Protein AF-A0A066UMY6-F1 (afdb_monomer_lite)

Sequence (165 aa):
MSSQLLFKVIEFELLCSMTDAQQIVNWADAQIISSEEPEEILFDLCLTTSKEKQLKVLGSLHANLENEAFELVAIKLLKRYELGLLDFFEVTNKLVAIHYHSSNLSVDFTNFIIWLDDEACLITEGIKELETAEDDLIRFLLGIKENHNKRLEFQDAFSNPNLAR

Radius of gyration: 17.96 Å; chains: 1; bounding box: 39×47×48 Å

Secondary structure (DSSP, 8-state):
--HHHHHHHHHHHHHTTSS-HHHHHHHHHHHHHH-SS--HHHHHHHH---HHHHHHHHHTS-GGGHHHHHHHHHHHHHHHHHTTSS-HHHHHHHHHHHHHH-SS--HHHHHHHHHHHHHHHHHHTTSS-HHHHHHHHHHHHHHHHHHHHHHHHHHHHHH-TTS--

pLDDT: mean 92.25, std 10.65, range [45.06, 98.56]

Organism: NCBI:txid212667

Structure (mmCIF, N/CA/C/O backbone):
data_AF-A0A066UMY6-F1
#
_entry.id   AF-A0A066UMY6-F1
#
loop_
_atom_site.group_PDB
_atom_site.id
_atom_site.type_symbol
_atom_site.label_atom_id
_atom_site.label_alt_id
_atom_site.label_comp_id
_atom_site.label_asym_id
_atom_site.label_entity_id
_atom_site.label_seq_id
_atom_site.pdbx_PDB_ins_code
_atom_site.Cartn_x
_atom_site.Cartn_y
_atom_site.Cartn_z
_atom_site.occupancy
_atom_site.B_iso_or_equiv
_atom_site.auth_seq_id
_atom_site.auth_comp_id
_atom_site.auth_asym_id
_atom_site.auth_atom_id
_atom_site.pdbx_PDB_model_num
ATOM 1 N N . MET A 1 1 ? -4.108 -8.282 16.542 1.00 70.06 1 MET A N 1
ATOM 2 C CA . MET A 1 1 ? -3.695 -6.993 15.947 1.00 70.06 1 MET A CA 1
ATOM 3 C C . MET A 1 1 ? -4.187 -5.880 16.859 1.00 70.06 1 MET A C 1
ATOM 5 O O . MET A 1 1 ? -5.356 -5.921 17.220 1.00 70.06 1 MET A O 1
ATOM 9 N N . SER A 1 2 ? -3.318 -4.965 17.297 1.00 82.88 2 SER A N 1
ATOM 10 C CA . SER A 1 2 ? -3.732 -3.813 18.115 1.00 82.88 2 SER A CA 1
ATOM 11 C C . SER A 1 2 ? -4.512 -2.796 17.270 1.00 82.88 2 SER A C 1
ATOM 13 O O . SER A 1 2 ? -4.319 -2.736 16.054 1.00 82.88 2 SER A O 1
ATOM 15 N N . SER A 1 3 ? -5.371 -1.984 17.897 1.00 86.12 3 SER A N 1
ATOM 16 C CA . SER A 1 3 ? -6.109 -0.919 17.197 1.00 86.12 3 SER A CA 1
ATOM 17 C C . SER A 1 3 ? -5.169 0.084 16.526 1.00 86.12 3 SER A C 1
ATOM 19 O O . SER A 1 3 ? -5.339 0.433 15.363 1.00 86.12 3 SER A O 1
ATOM 21 N N . GLN A 1 4 ? -4.091 0.444 17.221 1.00 90.56 4 GLN A N 1
ATOM 22 C CA . GLN A 1 4 ? -3.040 1.335 16.730 1.00 90.56 4 GLN A CA 1
ATOM 23 C C . GLN A 1 4 ? -2.392 0.834 15.429 1.00 90.56 4 GLN A C 1
ATOM 25 O O . GLN A 1 4 ? -2.188 1.612 14.496 1.00 90.56 4 GLN A O 1
ATOM 30 N N . LEU A 1 5 ? -2.117 -0.472 15.332 1.00 93.25 5 LEU A N 1
ATOM 31 C CA . LEU A 1 5 ? -1.574 -1.067 14.110 1.00 93.25 5 LEU A CA 1
ATOM 32 C C . LEU A 1 5 ? -2.607 -1.056 12.980 1.00 93.25 5 LEU A C 1
ATOM 34 O O . LEU A 1 5 ? -2.260 -0.746 11.844 1.00 93.25 5 LEU A O 1
ATOM 38 N N . LEU A 1 6 ? -3.877 -1.337 13.286 1.00 94.38 6 LEU A N 1
ATOM 39 C CA . LEU A 1 6 ? -4.953 -1.279 12.297 1.00 94.38 6 LEU A CA 1
ATOM 40 C C . LEU A 1 6 ? -5.084 0.119 11.683 1.00 94.38 6 LEU A C 1
ATOM 42 O O . LEU A 1 6 ? -5.143 0.242 10.462 1.00 94.38 6 LEU A O 1
ATOM 46 N N . PHE A 1 7 ? -5.071 1.173 12.498 1.00 94.75 7 PHE A N 1
ATOM 47 C CA . PHE A 1 7 ? -5.125 2.540 11.984 1.00 94.75 7 PHE A CA 1
ATOM 48 C C . PHE A 1 7 ? -3.916 2.880 11.104 1.00 94.75 7 PHE A C 1
ATOM 50 O O . PHE A 1 7 ? -4.085 3.481 10.045 1.00 94.75 7 PHE A O 1
ATOM 57 N N . LYS A 1 8 ? -2.708 2.449 11.490 1.00 95.75 8 LYS A N 1
ATOM 58 C CA . LYS A 1 8 ? -1.497 2.658 10.680 1.00 95.75 8 LYS A CA 1
ATOM 59 C C . LYS A 1 8 ? -1.557 1.894 9.348 1.00 95.75 8 LYS A C 1
ATOM 61 O O . LYS A 1 8 ? -1.133 2.413 8.320 1.00 95.75 8 LYS A O 1
ATOM 66 N N . VAL A 1 9 ? -2.152 0.698 9.327 1.00 96.50 9 VAL A N 1
ATOM 67 C CA . VAL A 1 9 ? -2.438 -0.034 8.078 1.00 96.50 9 VAL A CA 1
ATOM 68 C C . VAL A 1 9 ? -3.423 0.742 7.204 1.00 96.50 9 VAL A C 1
ATOM 70 O O . VAL A 1 9 ? -3.169 0.891 6.012 1.00 96.50 9 VAL A O 1
ATOM 73 N N . ILE A 1 10 ? -4.511 1.271 7.773 1.00 96.25 10 ILE A N 1
ATOM 74 C CA . ILE A 1 10 ? -5.505 2.068 7.031 1.00 96.25 10 ILE A CA 1
ATOM 75 C C . ILE A 1 10 ? -4.871 3.332 6.440 1.00 96.25 10 ILE A C 1
ATOM 77 O O . ILE A 1 10 ? -5.177 3.693 5.306 1.00 96.25 10 ILE A O 1
ATOM 81 N N . GLU A 1 11 ? -3.959 3.981 7.166 1.00 96.44 11 GLU A N 1
ATOM 82 C CA . GLU A 1 11 ? -3.189 5.122 6.662 1.00 96.44 11 GLU A CA 1
ATOM 83 C C . GLU A 1 11 ? -2.432 4.768 5.383 1.00 96.44 11 GLU A C 1
ATOM 85 O O . GLU A 1 11 ? -2.573 5.440 4.360 1.00 96.44 11 GLU A O 1
ATOM 90 N N . PHE A 1 12 ? -1.668 3.678 5.417 1.00 97.31 12 PHE A N 1
ATOM 91 C CA . PHE A 1 12 ? -0.889 3.224 4.270 1.00 97.31 12 PHE A CA 1
ATOM 92 C C . PHE A 1 12 ? -1.784 2.750 3.124 1.00 97.31 12 PHE A C 1
ATOM 94 O O . PHE A 1 12 ? -1.521 3.074 1.967 1.00 97.31 12 PHE A O 1
ATOM 101 N N . GLU A 1 13 ? -2.897 2.076 3.412 1.00 97.50 13 GLU A N 1
ATOM 102 C CA . GLU A 1 13 ? -3.887 1.735 2.388 1.00 97.50 13 GLU A CA 1
ATOM 103 C C . GLU A 1 13 ? -4.498 2.978 1.733 1.00 97.50 13 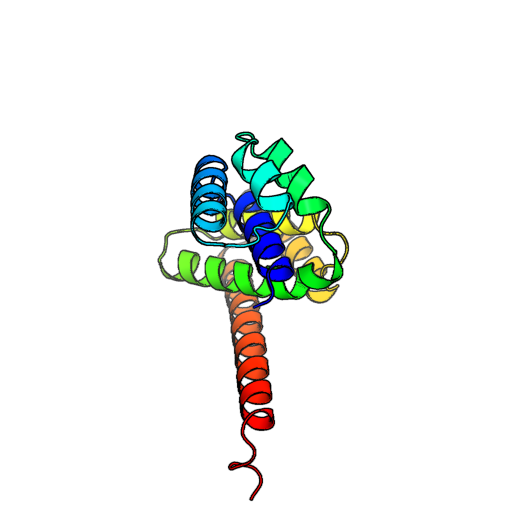GLU A C 1
ATOM 105 O O . GLU A 1 13 ? -4.723 2.977 0.518 1.00 97.50 13 GLU A O 1
ATOM 110 N N . LEU A 1 14 ? -4.740 4.045 2.499 1.00 97.00 14 LEU A N 1
ATOM 111 C CA . LEU A 1 14 ? -5.259 5.312 1.988 1.00 97.00 14 LEU A CA 1
ATOM 112 C C . LEU A 1 14 ? -4.220 6.029 1.116 1.00 97.00 14 LEU A C 1
ATOM 114 O O . LEU A 1 14 ? -4.563 6.554 0.050 1.00 97.00 14 LEU A O 1
ATOM 118 N N . LEU A 1 15 ? -2.944 6.024 1.518 1.00 96.75 15 LEU A N 1
ATOM 119 C CA . LEU A 1 15 ? -1.835 6.526 0.697 1.00 96.75 15 LEU A CA 1
ATOM 120 C C . LEU A 1 15 ? -1.773 5.778 -0.637 1.00 96.75 15 LEU A C 1
ATOM 122 O O . LEU A 1 15 ? -1.827 6.406 -1.698 1.00 96.75 15 LEU A O 1
ATOM 126 N N . CYS A 1 16 ? -1.806 4.445 -0.589 1.00 97.06 16 CYS A N 1
ATOM 127 C CA . CYS A 1 16 ? -1.798 3.574 -1.762 1.00 97.06 16 CYS A CA 1
ATOM 128 C C . CYS A 1 16 ? -3.101 3.598 -2.577 1.00 97.06 16 CYS A C 1
ATOM 130 O O . CYS A 1 16 ? -3.179 2.942 -3.621 1.00 97.06 16 CYS A O 1
ATOM 132 N N . SER A 1 17 ? -4.127 4.334 -2.135 1.00 95.19 17 SER A N 1
ATOM 133 C CA . SER A 1 17 ? -5.464 4.363 -2.751 1.00 95.19 17 SER A CA 1
ATOM 134 C C . SER A 1 17 ? -6.069 2.959 -2.903 1.00 95.19 17 SER A C 1
ATOM 136 O O . SER A 1 17 ? -6.735 2.640 -3.885 1.00 95.19 17 SER A O 1
ATOM 138 N N . MET A 1 18 ? -5.771 2.083 -1.944 1.00 94.88 18 MET A N 1
ATOM 139 C CA . MET A 1 18 ? -6.358 0.747 -1.817 1.00 94.88 18 MET A CA 1
ATOM 140 C C . MET A 1 18 ? -7.689 0.782 -1.072 1.00 94.88 18 MET A C 1
ATOM 142 O O . MET A 1 18 ? -8.501 -0.127 -1.257 1.00 94.88 18 MET A O 1
ATOM 146 N N . THR A 1 19 ? -7.870 1.830 -0.271 1.00 94.75 19 THR A N 1
ATOM 147 C CA . THR A 1 19 ? -9.122 2.281 0.326 1.00 94.75 19 THR A CA 1
ATOM 148 C C . THR A 1 19 ? -9.314 3.758 -0.020 1.00 94.75 19 THR A C 1
ATOM 150 O O . THR A 1 19 ? -8.334 4.490 -0.211 1.00 94.75 19 THR A O 1
ATOM 153 N N . ASP A 1 20 ? -10.560 4.200 -0.122 1.00 94.88 20 ASP A N 1
ATOM 154 C CA . ASP A 1 20 ? -10.911 5.607 -0.284 1.00 94.88 20 ASP A CA 1
ATOM 155 C C . ASP A 1 20 ? -11.448 6.225 1.017 1.00 94.88 20 ASP A C 1
ATOM 157 O O . ASP A 1 20 ? -11.716 5.551 2.016 1.00 94.88 20 ASP A O 1
ATOM 161 N N . ALA A 1 21 ? -11.595 7.550 1.010 1.00 94.25 21 ALA A N 1
ATOM 162 C CA . ALA A 1 21 ? -12.012 8.277 2.199 1.00 94.25 21 ALA A CA 1
ATOM 163 C C . ALA A 1 21 ? -13.433 7.922 2.663 1.00 94.25 21 ALA A C 1
ATOM 165 O O . ALA A 1 21 ? -13.708 7.917 3.864 1.00 94.25 21 ALA A O 1
ATOM 166 N N . GLN A 1 22 ? -14.332 7.590 1.734 1.00 96.12 22 GLN A N 1
ATOM 167 C CA . GLN A 1 22 ? -15.696 7.195 2.069 1.00 96.12 22 GLN A CA 1
ATOM 168 C C . GLN A 1 22 ? -15.726 5.793 2.683 1.00 96.12 22 GLN A C 1
ATOM 170 O O . GLN A 1 22 ? -16.486 5.547 3.618 1.00 96.12 22 GLN A O 1
ATOM 175 N N . GLN A 1 23 ? -14.882 4.880 2.203 1.00 96.25 23 GLN A N 1
ATOM 176 C CA . GLN A 1 23 ? -14.720 3.556 2.797 1.00 96.25 23 GLN A CA 1
ATOM 177 C C . GLN A 1 23 ? -14.227 3.648 4.244 1.00 96.25 23 GLN A C 1
ATOM 179 O O . GLN A 1 23 ? -14.736 2.920 5.094 1.00 96.25 23 GLN A O 1
ATOM 184 N N . ILE A 1 24 ? -13.310 4.573 4.546 1.00 96.44 24 ILE A N 1
ATOM 185 C CA . ILE A 1 24 ? -12.843 4.821 5.920 1.00 96.44 24 ILE A CA 1
ATOM 186 C C . ILE A 1 24 ? -13.964 5.370 6.806 1.00 96.44 24 ILE A C 1
ATOM 188 O O . ILE A 1 24 ? -14.117 4.900 7.929 1.00 96.44 24 ILE A O 1
ATOM 192 N N . VAL A 1 25 ? -14.777 6.306 6.304 1.00 96.56 25 VAL A N 1
ATOM 193 C CA . VAL A 1 25 ? -15.946 6.832 7.036 1.00 96.56 25 VAL A CA 1
ATOM 194 C C . VAL A 1 25 ? -16.910 5.700 7.383 1.00 96.56 25 VAL A C 1
ATOM 196 O O . VAL A 1 25 ? -17.263 5.524 8.545 1.00 96.56 25 VAL A O 1
ATOM 199 N N . ASN A 1 26 ? -17.284 4.891 6.389 1.00 96.12 26 ASN A N 1
ATOM 200 C CA . ASN A 1 26 ? -18.213 3.776 6.581 1.00 96.12 26 ASN A CA 1
ATOM 201 C C . ASN A 1 26 ? -17.652 2.731 7.557 1.00 96.12 26 ASN A C 1
ATOM 203 O O . ASN A 1 26 ? -18.391 2.160 8.356 1.00 96.12 26 ASN A O 1
ATOM 207 N N . TRP A 1 27 ? -16.345 2.470 7.490 1.00 96.19 27 TRP A N 1
ATOM 208 C CA . TRP A 1 27 ? -15.670 1.573 8.419 1.00 96.19 27 TRP A CA 1
ATOM 209 C C . TRP A 1 27 ? -15.683 2.126 9.849 1.00 96.19 27 TRP A C 1
ATOM 211 O O . TRP A 1 27 ? -16.050 1.394 10.767 1.00 96.19 27 TRP A O 1
ATOM 221 N N . ALA A 1 28 ? -15.336 3.401 10.037 1.00 95.88 28 ALA A N 1
ATOM 222 C CA . ALA A 1 28 ? -15.308 4.042 11.348 1.00 95.88 28 ALA A CA 1
ATOM 223 C C . ALA A 1 28 ? -16.702 4.081 11.993 1.00 95.88 28 ALA A C 1
ATOM 225 O O . ALA A 1 28 ? -16.839 3.725 13.161 1.00 95.88 28 ALA A O 1
ATOM 226 N N . ASP A 1 29 ? -17.739 4.420 11.220 1.00 96.31 29 ASP A N 1
ATOM 227 C CA . ASP A 1 29 ? -19.140 4.390 11.663 1.00 96.31 29 ASP A CA 1
ATOM 228 C C . ASP A 1 29 ? -19.556 2.990 12.141 1.00 96.31 29 ASP A C 1
ATOM 230 O O . ASP A 1 29 ? -20.078 2.823 13.245 1.00 96.31 29 ASP A O 1
ATOM 234 N N . ALA A 1 30 ? -19.218 1.952 11.367 1.00 95.44 30 ALA A N 1
ATOM 235 C CA . ALA A 1 30 ? -19.486 0.572 11.757 1.00 95.44 30 ALA A CA 1
ATOM 236 C C . ALA A 1 30 ? -18.763 0.175 13.058 1.00 95.44 30 ALA A C 1
ATOM 238 O O . ALA A 1 30 ? -19.359 -0.504 13.895 1.00 95.44 30 ALA A O 1
ATOM 239 N N . GLN A 1 31 ? -17.508 0.606 13.255 1.00 95.00 31 GLN A N 1
ATOM 240 C CA . GLN A 1 31 ? -16.773 0.342 14.499 1.00 95.00 31 GLN A CA 1
ATOM 241 C C . GLN A 1 31 ? -17.425 1.034 15.703 1.00 95.00 31 GLN A C 1
ATOM 243 O O . GLN A 1 31 ? -17.607 0.386 16.734 1.00 95.00 31 GLN A O 1
ATOM 248 N N . ILE A 1 32 ? -17.837 2.300 15.559 1.00 95.38 32 ILE A N 1
ATOM 249 C CA . ILE A 1 32 ? -18.515 3.078 16.611 1.00 95.38 32 ILE A CA 1
ATOM 250 C C . ILE A 1 32 ? -19.807 2.391 17.052 1.00 95.38 32 ILE A C 1
ATOM 252 O O . ILE A 1 32 ? -20.024 2.211 18.245 1.00 95.38 32 ILE A O 1
ATOM 256 N N . ILE A 1 33 ? -20.648 1.967 16.105 1.00 95.12 33 ILE A N 1
ATOM 257 C CA . ILE A 1 33 ? -21.924 1.296 16.408 1.00 95.12 33 ILE A CA 1
ATOM 258 C C . ILE A 1 33 ? -21.695 -0.035 17.137 1.00 95.12 33 ILE A C 1
ATOM 260 O O . ILE A 1 33 ? -22.507 -0.440 17.968 1.00 95.12 33 ILE A O 1
ATOM 264 N N . SER A 1 34 ? -20.608 -0.731 16.806 1.00 92.69 34 SER A N 1
ATOM 265 C CA . SER A 1 34 ? -20.316 -2.068 17.327 1.00 92.69 34 SER A CA 1
ATOM 266 C C . SER A 1 34 ? -19.571 -2.095 18.667 1.00 92.69 34 SER A C 1
ATOM 268 O O . SER A 1 34 ? -19.419 -3.178 19.231 1.00 92.69 34 SER A O 1
ATOM 270 N N . SER A 1 35 ? -19.103 -0.947 19.170 1.00 90.88 35 SER A N 1
ATOM 271 C CA . SER A 1 35 ? -18.291 -0.854 20.390 1.00 90.88 35 SER A CA 1
ATOM 272 C C . SER A 1 35 ? -19.029 -0.126 21.514 1.00 90.88 35 SER A C 1
ATOM 274 O O . SER A 1 35 ? -19.612 0.933 21.300 1.00 90.88 35 SER A O 1
ATOM 276 N N . GLU A 1 36 ? -18.967 -0.672 22.732 1.00 88.81 36 GLU A N 1
ATOM 277 C CA . GLU A 1 36 ? -19.500 -0.012 23.935 1.00 88.81 36 GLU A CA 1
ATOM 278 C C . GLU A 1 36 ? -18.657 1.210 24.344 1.00 88.81 36 GLU A C 1
ATOM 280 O O . GLU A 1 36 ? -19.197 2.189 24.855 1.00 88.81 36 GLU A O 1
ATOM 285 N N . GLU A 1 37 ? -17.351 1.182 24.054 1.00 91.81 37 GLU A N 1
ATOM 286 C CA . GLU A 1 37 ? -16.401 2.276 24.296 1.00 91.81 37 GLU A CA 1
ATOM 287 C C . GLU A 1 37 ? -15.533 2.501 23.038 1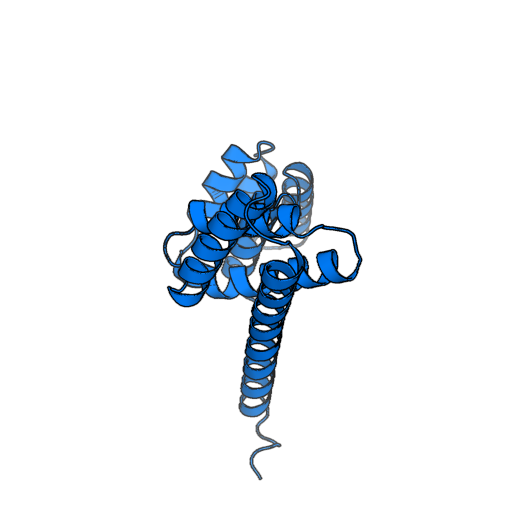.00 91.81 37 GLU A C 1
ATOM 289 O O . GLU A 1 37 ? -14.429 1.960 22.927 1.00 91.81 37 GLU A O 1
ATOM 294 N N . PRO A 1 38 ? -16.028 3.232 22.019 1.00 91.06 38 PRO A N 1
ATOM 295 C CA . PRO A 1 38 ? -15.267 3.503 20.799 1.00 91.06 38 PRO A CA 1
ATOM 296 C C . PRO A 1 38 ? -14.066 4.431 21.046 1.00 91.06 38 PRO A C 1
ATOM 298 O O . PRO A 1 38 ? -14.167 5.404 21.792 1.00 91.06 38 PRO A O 1
ATOM 301 N N . GLU A 1 39 ? -12.943 4.181 20.364 1.00 91.75 39 GLU A N 1
ATOM 302 C CA . GLU A 1 39 ? -11.772 5.069 20.393 1.00 91.75 39 GLU A CA 1
ATOM 303 C C . GLU A 1 39 ? -12.093 6.440 19.770 1.00 91.75 39 GLU A C 1
ATOM 305 O O . GLU A 1 39 ? -12.704 6.512 18.703 1.00 91.75 39 GLU A O 1
ATOM 310 N N . GLU A 1 40 ? -11.631 7.532 20.393 1.00 91.69 40 GLU A N 1
ATOM 311 C CA . GLU A 1 40 ? -11.932 8.913 19.967 1.00 91.69 40 GLU A CA 1
ATOM 312 C C . GLU A 1 40 ? -11.591 9.179 18.491 1.00 91.69 40 GLU A C 1
ATOM 314 O O . GLU A 1 40 ? -12.368 9.805 17.769 1.00 91.69 40 GLU A O 1
ATOM 319 N N . ILE A 1 41 ? -10.482 8.609 18.010 1.00 93.25 41 ILE A N 1
ATOM 320 C CA . ILE A 1 41 ? -10.038 8.728 16.616 1.00 93.25 41 ILE A CA 1
ATOM 321 C C . ILE A 1 41 ? -11.087 8.238 15.604 1.00 93.25 41 ILE A C 1
ATOM 323 O O . ILE A 1 41 ? -11.149 8.748 14.486 1.00 93.25 41 ILE A O 1
ATOM 327 N N . LEU A 1 42 ? -11.944 7.278 15.973 1.00 94.19 42 LEU A N 1
ATOM 328 C CA . LEU A 1 42 ? -13.005 6.787 15.090 1.00 94.19 42 LEU A CA 1
ATOM 329 C C . LEU A 1 42 ? -14.030 7.886 14.791 1.00 94.19 42 LEU A C 1
ATOM 331 O O . LEU A 1 42 ? -14.510 7.979 13.661 1.00 94.19 42 LEU A O 1
ATOM 335 N N . PHE A 1 43 ? -14.336 8.748 15.764 1.00 95.00 43 PHE A N 1
ATOM 336 C CA . PHE A 1 43 ? -15.249 9.871 15.556 1.00 95.00 43 PHE A CA 1
ATOM 337 C C . PHE A 1 43 ? -14.642 10.903 14.603 1.00 95.00 43 PHE A C 1
ATOM 339 O O . PHE A 1 43 ? -15.323 11.357 13.681 1.00 95.00 43 PHE A O 1
ATOM 346 N N . ASP A 1 44 ? -13.350 11.205 14.748 1.00 94.25 44 ASP A N 1
ATOM 347 C CA . ASP A 1 44 ? -12.638 12.105 13.834 1.00 94.25 44 ASP A CA 1
ATOM 348 C C . ASP A 1 44 ? -12.627 11.566 12.396 1.00 94.25 44 ASP A C 1
ATOM 350 O O . ASP A 1 44 ? -12.858 12.317 11.442 1.00 94.25 44 ASP A O 1
ATOM 354 N N . LEU A 1 45 ? -12.406 10.258 12.227 1.00 94.44 45 LEU A N 1
ATOM 355 C CA . LEU A 1 45 ? -12.425 9.594 10.920 1.00 94.44 45 LEU A CA 1
ATOM 356 C C . LEU A 1 45 ? -13.827 9.566 10.298 1.00 94.44 45 LEU A C 1
ATOM 358 O O . LEU A 1 45 ? -13.959 9.817 9.100 1.00 94.44 45 LEU A O 1
ATOM 362 N N . CYS A 1 46 ? -14.869 9.322 11.096 1.00 93.56 46 CYS A N 1
ATOM 363 C CA . CYS A 1 46 ? -16.264 9.323 10.647 1.00 93.56 46 CYS A CA 1
ATOM 364 C C . CYS A 1 46 ? -16.720 10.714 10.165 1.00 93.56 46 CYS A C 1
ATOM 366 O O . CYS A 1 46 ? -17.401 10.845 9.148 1.00 93.56 46 CYS A O 1
ATOM 368 N N . LEU A 1 47 ? -16.295 11.780 10.850 1.00 92.56 47 LEU A N 1
ATOM 369 C CA . LEU A 1 47 ? -16.670 13.161 10.519 1.00 92.56 47 LEU A CA 1
ATOM 370 C C . LEU A 1 47 ? -15.869 13.761 9.353 1.00 92.56 47 LEU A C 1
ATOM 372 O O . LEU A 1 47 ? -16.215 14.827 8.833 1.00 92.56 47 LEU A O 1
ATOM 376 N N . THR A 1 48 ? -14.798 13.096 8.925 1.00 91.12 48 THR A N 1
ATOM 377 C CA . THR A 1 48 ? -13.852 13.631 7.951 1.00 91.12 48 THR A CA 1
ATOM 378 C C . THR A 1 48 ? -13.926 12.872 6.631 1.00 91.12 48 THR A C 1
ATOM 380 O O . THR A 1 48 ? -13.426 11.764 6.526 1.00 91.12 48 THR A O 1
ATOM 383 N N . THR A 1 49 ? -14.452 13.496 5.574 1.00 87.44 49 THR A N 1
ATOM 384 C CA . THR A 1 49 ? -14.609 12.864 4.242 1.00 87.44 49 THR A CA 1
ATOM 385 C C . THR A 1 49 ? -13.476 13.157 3.251 1.00 87.44 49 THR A C 1
ATOM 387 O O . THR A 1 49 ? -13.487 12.672 2.122 1.00 87.44 49 THR A O 1
ATOM 390 N N . SER A 1 50 ? -12.487 13.968 3.638 1.00 94.12 50 SER A N 1
ATOM 391 C CA . SER A 1 50 ? -11.335 14.300 2.789 1.00 94.12 50 SER A CA 1
ATOM 392 C C . SER A 1 50 ? -10.155 13.380 3.084 1.00 94.12 50 SER A C 1
ATOM 394 O O . SER A 1 50 ? -9.726 13.302 4.236 1.00 94.12 50 SER A O 1
ATOM 396 N N . LYS A 1 51 ? -9.567 12.792 2.029 1.00 93.94 51 LYS A N 1
ATOM 397 C CA . LYS A 1 51 ? -8.321 12.007 2.103 1.00 93.94 51 LYS A CA 1
ATOM 398 C C . LYS A 1 51 ? -7.225 12.752 2.867 1.00 93.94 51 LYS A C 1
ATOM 400 O O . LYS A 1 51 ? -6.627 12.192 3.773 1.00 93.94 51 LYS A O 1
ATOM 405 N N . GLU A 1 52 ? -6.984 14.023 2.543 1.00 94.12 52 GLU A N 1
ATOM 406 C CA . GLU A 1 52 ? -5.923 14.819 3.180 1.00 94.12 52 GLU A CA 1
ATOM 407 C C . GLU A 1 52 ? -6.151 14.970 4.689 1.00 94.12 52 GLU A C 1
ATOM 409 O O . GLU A 1 52 ? -5.227 14.848 5.489 1.00 94.12 52 GLU A O 1
ATOM 414 N N . LYS A 1 53 ? -7.396 15.228 5.094 1.00 94.19 53 LYS A N 1
ATOM 415 C CA . LYS A 1 53 ? -7.724 15.394 6.510 1.00 94.19 53 LYS A CA 1
ATOM 416 C C . LYS A 1 53 ? -7.664 14.061 7.263 1.00 94.19 53 LYS A C 1
ATOM 418 O O . LYS A 1 53 ? -7.152 14.039 8.374 1.00 94.19 53 LYS A O 1
ATOM 423 N N . GLN A 1 54 ? -8.118 12.963 6.659 1.00 94.69 54 GLN A N 1
ATOM 424 C CA . GLN A 1 54 ? -7.993 11.627 7.253 1.00 94.69 54 GLN A CA 1
ATOM 425 C C . GLN A 1 54 ? -6.528 11.211 7.412 1.00 94.69 54 GLN A C 1
ATOM 427 O O . GLN A 1 54 ? -6.160 10.696 8.462 1.00 94.69 54 GLN A O 1
ATOM 432 N N . LEU A 1 55 ? -5.670 11.510 6.430 1.00 94.69 55 LEU A N 1
ATOM 433 C CA . LEU A 1 55 ? -4.226 11.293 6.554 1.00 94.69 55 LEU A CA 1
ATOM 434 C C . LEU A 1 55 ? -3.623 12.101 7.708 1.00 94.69 55 LEU A C 1
ATOM 436 O O . LEU A 1 55 ? -2.771 11.585 8.414 1.00 94.69 55 LEU A O 1
ATOM 440 N N . LYS A 1 56 ? -4.086 13.332 7.966 1.00 93.25 56 LYS A N 1
ATOM 441 C CA . LYS A 1 56 ? -3.632 14.109 9.139 1.00 93.25 56 LYS A CA 1
ATOM 442 C C . LYS A 1 56 ? -4.039 13.465 10.465 1.00 93.25 56 LYS A C 1
ATOM 444 O O . LYS A 1 56 ? -3.243 13.467 11.398 1.00 93.25 56 LYS A O 1
ATOM 449 N N . VAL A 1 57 ? -5.255 12.923 10.545 1.00 92.88 57 VAL A N 1
ATOM 450 C CA . VAL A 1 57 ? -5.737 12.202 11.733 1.00 92.88 57 VAL A CA 1
ATOM 451 C C . VAL A 1 57 ? -4.885 10.950 11.966 1.00 92.88 57 VAL A C 1
ATOM 453 O O . VAL A 1 57 ? -4.328 10.776 13.047 1.00 92.88 57 VAL A O 1
ATOM 456 N N . LEU A 1 58 ? -4.706 10.122 10.936 1.00 92.19 58 LEU A N 1
ATOM 457 C CA . LEU A 1 58 ? -3.973 8.854 11.025 1.00 92.19 58 LEU A CA 1
ATOM 458 C C . LEU A 1 58 ? -2.455 9.039 11.199 1.00 92.19 58 LEU A C 1
ATOM 460 O O . LEU A 1 58 ? -1.826 8.326 11.979 1.00 92.19 58 LEU A O 1
ATOM 464 N N . GLY A 1 59 ? -1.870 10.043 10.547 1.00 83.88 59 GLY A N 1
ATOM 465 C CA . GLY A 1 59 ? -0.440 10.349 10.623 1.00 83.88 59 GLY A CA 1
ATOM 466 C C . GLY A 1 59 ? 0.020 10.840 11.998 1.00 83.88 59 GLY A C 1
ATOM 467 O O . GLY A 1 59 ? 1.212 10.826 12.287 1.00 83.88 59 GLY A O 1
ATOM 468 N N . SER A 1 60 ? -0.910 11.223 12.881 1.00 76.81 60 SER A N 1
ATOM 469 C CA . SER A 1 60 ? -0.604 11.560 14.280 1.00 76.81 60 SER A CA 1
ATOM 470 C C . SER A 1 60 ? -0.264 10.338 15.150 1.00 76.81 60 SER A C 1
ATOM 472 O O . SER A 1 60 ? 0.250 10.488 16.261 1.00 76.81 60 SER A O 1
ATOM 474 N N . LEU A 1 61 ? -0.524 9.127 14.648 1.00 78.00 61 LEU A N 1
ATOM 475 C CA . LEU A 1 61 ? -0.299 7.868 15.354 1.00 78.00 61 LEU A CA 1
ATOM 476 C C . LEU A 1 61 ? 1.172 7.450 15.352 1.00 78.00 61 LEU A C 1
ATOM 478 O O . LEU A 1 61 ? 1.917 7.742 14.416 1.00 78.00 61 LEU A O 1
ATOM 482 N N . HIS A 1 62 ? 1.572 6.698 16.380 1.00 77.06 62 HIS A N 1
ATOM 483 C CA . HIS A 1 62 ? 2.968 6.361 16.648 1.00 77.06 62 HIS A CA 1
ATOM 484 C C . HIS A 1 62 ? 3.706 5.724 15.449 1.00 77.06 62 HIS A C 1
ATOM 486 O O . HIS A 1 62 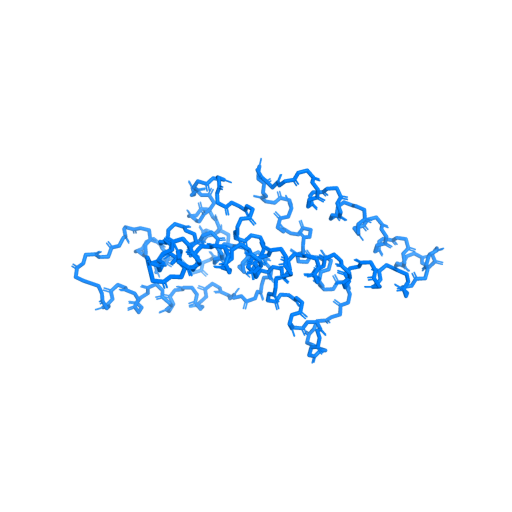? 3.334 4.666 14.940 1.00 77.06 62 HIS A O 1
ATOM 492 N N . ALA A 1 63 ? 4.827 6.342 15.061 1.00 82.44 63 ALA A N 1
ATOM 493 C CA . ALA A 1 63 ? 5.696 5.900 13.965 1.00 82.44 63 ALA A CA 1
ATOM 494 C C . ALA A 1 63 ? 6.393 4.543 14.214 1.00 82.44 63 ALA A C 1
ATOM 496 O O . ALA A 1 63 ? 6.941 3.926 13.301 1.00 82.44 63 ALA A O 1
ATOM 497 N N . ASN A 1 64 ? 6.380 4.029 15.448 1.00 89.00 64 ASN A N 1
ATOM 498 C CA . ASN A 1 64 ? 6.975 2.728 15.778 1.00 89.00 64 ASN A CA 1
ATOM 499 C C . ASN A 1 64 ? 6.249 1.537 15.124 1.00 89.00 64 ASN A C 1
ATOM 501 O O . ASN A 1 64 ? 6.831 0.459 15.047 1.00 89.00 64 ASN A O 1
ATOM 505 N N . LEU A 1 65 ? 5.020 1.731 14.634 1.00 92.94 65 LEU A N 1
ATOM 506 C CA . LEU A 1 65 ? 4.227 0.700 13.955 1.00 92.94 65 LEU A CA 1
ATOM 507 C C . LEU A 1 65 ? 4.377 0.712 12.427 1.00 92.94 65 LEU A C 1
ATOM 509 O O . LEU A 1 65 ? 3.836 -0.171 11.765 1.00 92.94 65 LEU A O 1
ATOM 513 N N . GLU A 1 66 ? 5.108 1.678 11.856 1.00 95.19 66 GLU A N 1
ATOM 514 C CA . GLU A 1 66 ? 5.235 1.832 10.398 1.00 95.19 66 GLU A CA 1
ATOM 515 C C . GLU A 1 66 ? 5.788 0.573 9.722 1.00 95.19 66 GLU A C 1
ATOM 517 O O . GLU A 1 66 ? 5.263 0.157 8.698 1.00 95.19 66 GLU A O 1
ATOM 522 N N . ASN A 1 67 ? 6.795 -0.085 10.302 1.00 95.88 67 ASN A N 1
ATOM 523 C CA . ASN A 1 67 ? 7.381 -1.283 9.694 1.00 95.88 67 ASN A CA 1
ATOM 524 C C . ASN A 1 67 ? 6.386 -2.445 9.606 1.00 95.88 67 ASN A C 1
ATOM 526 O O . ASN A 1 67 ? 6.271 -3.074 8.561 1.00 95.88 67 ASN A O 1
ATOM 530 N N . GLU A 1 68 ? 5.637 -2.713 10.675 1.00 95.44 68 GLU A N 1
ATOM 531 C CA . GLU A 1 68 ? 4.654 -3.799 10.679 1.00 95.44 68 GLU A CA 1
ATOM 532 C C . GLU A 1 68 ? 3.467 -3.481 9.756 1.00 95.44 68 GLU A C 1
ATOM 534 O O . GLU A 1 68 ? 3.010 -4.340 9.001 1.00 95.44 68 GLU A O 1
ATOM 539 N N . ALA A 1 69 ? 3.007 -2.226 9.742 1.00 96.44 69 ALA A N 1
ATOM 540 C CA . ALA A 1 69 ? 1.965 -1.783 8.820 1.00 96.44 69 ALA A CA 1
ATOM 541 C C . ALA A 1 69 ? 2.417 -1.870 7.354 1.00 96.44 69 ALA A C 1
ATOM 543 O O . ALA A 1 69 ? 1.651 -2.322 6.499 1.00 96.44 69 ALA A O 1
ATOM 544 N N . PHE A 1 70 ? 3.662 -1.482 7.069 1.00 97.56 70 PHE A N 1
ATOM 545 C CA . PHE A 1 70 ? 4.258 -1.571 5.739 1.00 97.56 70 PHE A CA 1
ATOM 546 C C . PHE A 1 70 ? 4.259 -3.006 5.235 1.00 97.56 70 PHE A C 1
ATOM 548 O O . PHE A 1 70 ? 3.800 -3.253 4.126 1.00 97.56 70 PHE A O 1
ATOM 555 N N . GLU A 1 71 ? 4.703 -3.964 6.048 1.00 97.81 71 GLU A N 1
ATOM 556 C CA . GLU A 1 71 ? 4.724 -5.374 5.655 1.00 97.81 71 GLU A CA 1
ATOM 557 C C . GLU A 1 71 ? 3.326 -5.892 5.301 1.00 97.81 71 GLU A C 1
ATOM 559 O O . GLU A 1 71 ? 3.143 -6.551 4.275 1.00 97.81 71 GLU A O 1
ATOM 564 N N . LEU A 1 72 ? 2.317 -5.556 6.111 1.00 97.69 72 LEU A N 1
ATOM 565 C CA . LEU A 1 72 ? 0.932 -5.963 5.865 1.00 97.69 72 LEU A CA 1
ATOM 566 C C . LEU A 1 72 ? 0.380 -5.367 4.564 1.00 97.69 72 LEU A C 1
ATOM 568 O O . LEU A 1 72 ? -0.318 -6.058 3.816 1.00 97.69 72 LEU A O 1
ATOM 572 N N . VAL A 1 73 ? 0.690 -4.104 4.269 1.00 98.25 73 VAL A N 1
ATOM 573 C CA . VAL A 1 73 ? 0.276 -3.459 3.015 1.00 98.25 73 VAL A CA 1
ATOM 574 C C . VAL A 1 73 ? 1.073 -3.993 1.824 1.00 98.25 73 VAL A C 1
ATOM 576 O O . VAL A 1 73 ? 0.472 -4.290 0.794 1.00 98.25 73 VAL A O 1
ATOM 579 N N . ALA A 1 74 ? 2.375 -4.235 1.967 1.00 98.31 74 ALA A N 1
ATOM 580 C CA . ALA A 1 74 ? 3.226 -4.838 0.942 1.00 98.31 74 ALA A CA 1
ATOM 581 C C . ALA A 1 74 ? 2.730 -6.236 0.535 1.00 98.31 74 ALA A C 1
ATOM 583 O O . ALA A 1 74 ? 2.631 -6.536 -0.654 1.00 98.31 74 ALA A O 1
ATOM 584 N N . ILE A 1 75 ? 2.307 -7.067 1.494 1.00 98.38 75 ILE A N 1
ATOM 585 C CA . ILE A 1 75 ? 1.690 -8.375 1.213 1.00 98.38 75 ILE A CA 1
ATOM 586 C C . ILE A 1 75 ? 0.383 -8.216 0.419 1.00 98.38 75 ILE A C 1
ATOM 588 O O . ILE A 1 75 ? 0.102 -9.000 -0.492 1.00 98.38 75 ILE A O 1
ATOM 592 N N . LYS A 1 76 ? -0.431 -7.199 0.730 1.00 98.25 76 LYS A N 1
ATOM 593 C CA . LYS A 1 76 ? -1.658 -6.912 -0.031 1.00 98.25 76 LYS A CA 1
ATOM 594 C C . LYS A 1 76 ? -1.350 -6.399 -1.442 1.00 98.25 76 LYS A C 1
ATOM 596 O O . LYS A 1 76 ? -2.069 -6.770 -2.371 1.00 98.25 76 LYS A O 1
ATOM 601 N N . LEU A 1 77 ? -0.308 -5.582 -1.611 1.00 98.38 77 LEU A N 1
ATOM 602 C CA . LEU A 1 77 ? 0.170 -5.119 -2.918 1.00 98.38 77 LEU A CA 1
ATOM 603 C C . LEU A 1 77 ? 0.646 -6.295 -3.770 1.00 98.38 77 LEU A C 1
ATOM 605 O O . LEU A 1 77 ? 0.165 -6.436 -4.891 1.00 98.38 77 LEU A O 1
ATOM 609 N N . LEU A 1 78 ? 1.466 -7.190 -3.207 1.00 98.44 78 LEU A N 1
ATOM 610 C CA . LEU A 1 78 ? 1.898 -8.426 -3.866 1.00 98.44 78 LEU A CA 1
ATOM 611 C C . LEU A 1 78 ? 0.704 -9.232 -4.371 1.00 98.44 78 LEU A C 1
ATOM 613 O O . LEU A 1 78 ? 0.648 -9.577 -5.542 1.00 98.44 78 LEU A O 1
ATOM 617 N N . LYS A 1 79 ? -0.295 -9.468 -3.514 1.00 98.06 79 LYS A N 1
ATOM 618 C CA . LYS A 1 79 ? -1.489 -10.225 -3.906 1.00 98.06 79 LYS A CA 1
ATOM 619 C C . LYS A 1 79 ? -2.245 -9.565 -5.062 1.00 98.06 79 LYS A C 1
ATOM 621 O O . LYS A 1 79 ? -2.769 -10.259 -5.924 1.00 98.06 79 LYS A O 1
ATOM 626 N N . ARG A 1 80 ? -2.369 -8.234 -5.070 1.00 98.00 80 ARG A N 1
ATOM 627 C CA . ARG A 1 80 ? -3.043 -7.516 -6.166 1.00 98.00 80 ARG A CA 1
ATOM 628 C C . ARG A 1 80 ? -2.231 -7.577 -7.459 1.00 98.00 80 ARG A C 1
ATOM 630 O O . ARG A 1 80 ? -2.824 -7.766 -8.516 1.00 98.00 80 ARG A O 1
ATOM 637 N N . TYR A 1 81 ? -0.914 -7.472 -7.355 1.00 97.75 81 TYR A N 1
ATOM 638 C CA . TYR A 1 81 ? 0.009 -7.611 -8.473 1.00 97.75 81 TYR A CA 1
ATOM 639 C C . TYR A 1 81 ? -0.028 -9.034 -9.072 1.00 97.75 81 TYR A C 1
ATOM 641 O O . TYR A 1 81 ? -0.264 -9.183 -10.265 1.00 97.75 81 TYR A O 1
ATOM 649 N N . GLU A 1 82 ? 0.028 -10.089 -8.248 1.00 97.56 82 GLU A N 1
ATOM 650 C CA . GLU A 1 82 ? -0.123 -11.498 -8.674 1.00 97.56 82 GLU A CA 1
ATOM 651 C C . GLU A 1 82 ? -1.462 -11.775 -9.388 1.00 97.56 82 GLU A C 1
ATOM 653 O O . GLU A 1 82 ? -1.557 -12.666 -10.230 1.00 97.56 82 GLU A O 1
ATOM 658 N N . LEU 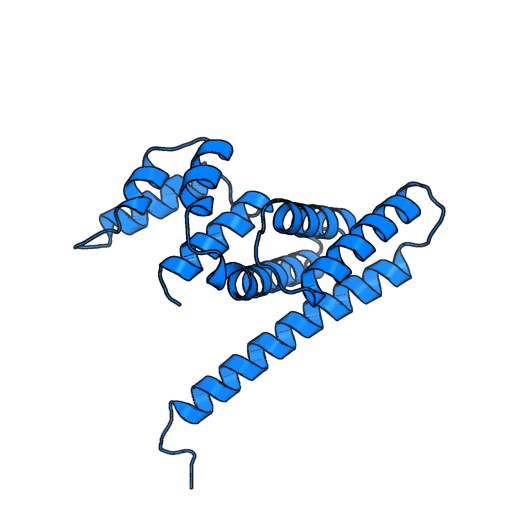A 1 83 ? -2.513 -11.021 -9.050 1.00 97.81 83 LEU A N 1
ATOM 659 C CA . LEU A 1 83 ? -3.831 -11.106 -9.688 1.00 97.81 83 LEU A CA 1
ATOM 660 C C . LEU A 1 83 ? -3.945 -10.267 -10.973 1.00 97.81 83 LEU A C 1
ATOM 662 O O . LEU A 1 83 ? -5.021 -10.239 -11.571 1.00 97.81 83 LEU A O 1
ATOM 666 N N . GLY A 1 84 ? -2.888 -9.558 -11.379 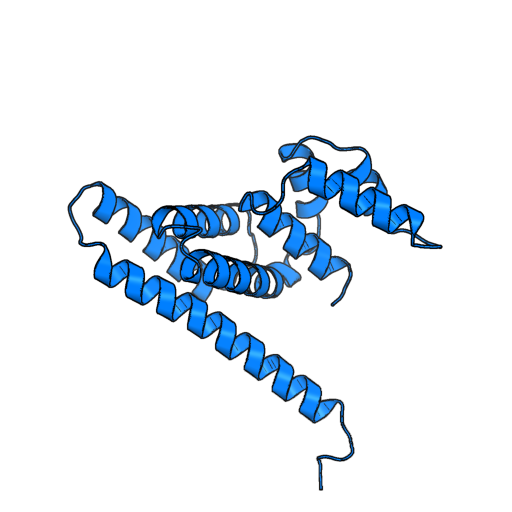1.00 97.06 84 GLY A N 1
ATOM 667 C CA . GLY A 1 84 ? -2.899 -8.637 -12.519 1.00 97.06 84 GLY A CA 1
ATOM 668 C C . GLY A 1 84 ? -3.775 -7.400 -12.304 1.00 97.06 84 GLY A C 1
ATOM 669 O O . GLY A 1 84 ? -4.219 -6.788 -13.271 1.00 97.06 84 GLY A O 1
ATOM 670 N N . LEU A 1 85 ? -4.082 -7.054 -11.047 1.00 97.81 85 LEU A N 1
ATOM 671 C CA . LEU A 1 85 ? -4.873 -5.866 -10.696 1.00 97.81 85 LEU A CA 1
ATOM 672 C C . LEU A 1 85 ? -4.024 -4.602 -10.570 1.00 97.81 85 LEU A C 1
ATOM 674 O O . LEU A 1 85 ? -4.593 -3.519 -10.465 1.00 97.81 85 LEU A O 1
ATOM 678 N N . LEU A 1 86 ? -2.706 -4.763 -10.476 1.00 98.00 86 LEU A N 1
ATOM 679 C CA . LEU A 1 86 ? -1.725 -3.690 -10.458 1.00 98.00 86 LEU A CA 1
ATOM 680 C C . LEU A 1 86 ? -0.570 -4.086 -11.368 1.00 98.00 86 LEU A C 1
ATOM 682 O O . LEU A 1 86 ? -0.152 -5.245 -11.331 1.00 98.00 86 LEU A O 1
ATOM 686 N N . ASP A 1 87 ? -0.043 -3.134 -12.125 1.00 98.06 87 ASP A N 1
ATOM 687 C CA . ASP A 1 87 ? 1.230 -3.299 -12.826 1.00 98.06 87 ASP A CA 1
ATOM 688 C C . ASP A 1 87 ? 2.435 -2.873 -11.963 1.00 98.06 87 ASP A C 1
ATOM 690 O O . ASP A 1 87 ? 2.293 -2.395 -10.831 1.00 98.06 87 ASP A O 1
ATOM 694 N N . PHE A 1 88 ? 3.642 -3.077 -12.498 1.00 98.38 88 PHE A N 1
ATOM 695 C CA . PHE A 1 88 ? 4.899 -2.700 -11.849 1.00 98.38 88 PHE A CA 1
ATOM 696 C C . PHE A 1 88 ? 4.915 -1.226 -11.414 1.00 98.38 88 PHE A C 1
ATOM 698 O O . PHE A 1 88 ? 5.208 -0.926 -10.256 1.00 98.38 88 PHE A O 1
ATOM 705 N N . PHE A 1 89 ? 4.552 -0.301 -12.306 1.00 98.38 89 PHE A N 1
ATOM 706 C CA . PHE A 1 89 ? 4.603 1.134 -12.028 1.00 98.38 89 PHE A CA 1
ATOM 707 C C . PHE A 1 89 ? 3.572 1.540 -10.976 1.00 98.38 89 PHE A C 1
ATOM 709 O O . PHE A 1 89 ? 3.844 2.390 -10.125 1.00 98.38 89 PHE A O 1
ATOM 716 N N . GLU A 1 90 ? 2.389 0.931 -10.985 1.00 98.50 90 GLU A N 1
ATOM 717 C CA . GLU A 1 90 ? 1.374 1.157 -9.964 1.00 98.50 90 GLU A CA 1
ATOM 718 C C . GLU A 1 90 ? 1.829 0.684 -8.583 1.00 98.50 90 GLU A C 1
ATOM 720 O O . GLU A 1 90 ? 1.576 1.380 -7.595 1.00 98.50 90 GLU A O 1
ATOM 725 N N . VAL A 1 91 ? 2.499 -0.468 -8.486 1.00 98.50 91 VAL A N 1
ATOM 726 C CA . VAL A 1 91 ? 3.074 -0.938 -7.216 1.00 98.50 91 VAL A CA 1
ATOM 727 C C . VAL A 1 91 ? 4.196 -0.008 -6.762 1.00 98.50 91 VAL A C 1
ATOM 729 O O . VAL A 1 91 ? 4.168 0.432 -5.610 1.00 98.50 91 VAL A O 1
ATOM 732 N N . THR A 1 92 ? 5.120 0.363 -7.652 1.00 98.56 92 THR A N 1
ATOM 733 C CA . THR A 1 92 ? 6.219 1.293 -7.350 1.00 98.56 92 THR A CA 1
ATOM 734 C C . THR A 1 92 ? 5.692 2.617 -6.807 1.00 98.56 92 THR A C 1
ATOM 736 O O . THR A 1 92 ? 6.038 3.002 -5.692 1.00 98.56 92 THR A O 1
ATOM 739 N N . ASN A 1 93 ? 4.752 3.258 -7.505 1.00 98.50 93 ASN A N 1
ATOM 740 C CA . ASN A 1 93 ? 4.145 4.519 -7.067 1.00 98.50 93 ASN A CA 1
ATOM 741 C C . ASN A 1 93 ? 3.487 4.414 -5.682 1.00 98.50 93 ASN A C 1
ATOM 743 O O . ASN A 1 93 ? 3.538 5.349 -4.881 1.00 98.50 93 ASN A O 1
ATOM 747 N N . LYS A 1 94 ? 2.857 3.275 -5.375 1.00 98.56 94 LYS A N 1
ATOM 748 C CA . LYS A 1 94 ? 2.222 3.033 -4.070 1.00 98.56 94 LYS A CA 1
ATOM 749 C C . LYS A 1 94 ? 3.252 2.870 -2.955 1.00 98.56 94 LYS A C 1
ATOM 751 O O . LYS A 1 94 ? 3.038 3.418 -1.875 1.00 98.56 94 LYS A O 1
ATOM 756 N N . LEU A 1 95 ? 4.349 2.156 -3.207 1.00 98.44 95 LEU A N 1
ATOM 757 C CA . LEU A 1 95 ? 5.450 2.002 -2.252 1.00 98.44 95 LEU A CA 1
ATOM 758 C C . LEU A 1 95 ? 6.162 3.338 -2.002 1.00 98.44 95 LEU A C 1
ATOM 760 O O . LEU A 1 95 ? 6.401 3.702 -0.851 1.00 98.44 95 LEU A O 1
ATOM 764 N N . VAL A 1 96 ? 6.410 4.108 -3.063 1.00 98.19 96 VAL A N 1
ATOM 765 C CA . VAL A 1 96 ? 6.985 5.460 -3.003 1.00 98.19 96 VAL A CA 1
ATOM 766 C C . VAL A 1 96 ? 6.092 6.410 -2.200 1.00 98.19 96 VAL A C 1
ATOM 768 O O . VAL A 1 96 ? 6.580 7.143 -1.340 1.00 98.19 96 VAL A O 1
ATOM 771 N N . ALA A 1 97 ? 4.769 6.356 -2.391 1.00 97.44 97 ALA A N 1
ATOM 772 C CA . ALA A 1 97 ? 3.833 7.157 -1.604 1.00 97.44 97 ALA A CA 1
ATOM 773 C C . ALA A 1 97 ? 3.919 6.856 -0.099 1.00 97.44 97 ALA A C 1
ATOM 775 O O . ALA A 1 97 ? 3.878 7.792 0.701 1.00 97.44 97 ALA A O 1
ATOM 776 N N . ILE A 1 98 ? 4.063 5.581 0.290 1.00 97.06 98 ILE A N 1
ATOM 777 C CA . ILE A 1 98 ? 4.287 5.210 1.694 1.00 97.06 98 ILE A CA 1
ATOM 778 C C . ILE A 1 98 ? 5.623 5.775 2.181 1.00 97.06 98 ILE A C 1
ATOM 780 O O . ILE A 1 98 ? 5.649 6.439 3.218 1.00 97.06 98 ILE A O 1
ATOM 784 N N . HIS A 1 99 ? 6.710 5.565 1.431 1.00 96.56 99 HIS A N 1
ATOM 785 C CA . HIS A 1 99 ? 8.039 6.063 1.791 1.00 96.56 99 HIS A CA 1
ATOM 786 C C . HIS A 1 99 ? 8.041 7.572 2.071 1.00 96.56 99 HIS A C 1
ATOM 788 O O . HIS A 1 99 ? 8.498 7.983 3.135 1.00 96.56 99 HIS A O 1
ATOM 794 N N . TYR A 1 100 ? 7.460 8.387 1.186 1.00 94.94 100 TYR A N 1
ATOM 795 C CA . TYR A 1 100 ? 7.431 9.846 1.353 1.00 94.94 100 TYR A CA 1
ATOM 796 C C . TYR A 1 100 ? 6.679 10.334 2.596 1.00 94.94 100 TYR A C 1
ATOM 798 O O . TYR A 1 100 ? 6.949 11.436 3.071 1.00 94.94 100 TYR A O 1
ATOM 806 N N . HIS A 1 101 ? 5.729 9.551 3.105 1.00 93.75 101 HIS A N 1
ATOM 807 C CA . HIS A 1 101 ? 4.926 9.915 4.276 1.00 93.75 101 HIS A CA 1
ATOM 808 C C . HIS A 1 101 ? 5.373 9.201 5.553 1.00 93.75 101 HIS A C 1
ATOM 810 O O . HIS A 1 101 ? 4.801 9.435 6.614 1.00 93.75 101 HIS A O 1
ATOM 816 N N . SER A 1 102 ? 6.389 8.345 5.463 1.00 93.31 102 SER A N 1
ATOM 817 C CA . SER A 1 102 ? 6.901 7.588 6.598 1.00 93.31 102 SER A CA 1
ATOM 818 C C . SER A 1 102 ? 8.101 8.276 7.233 1.00 93.31 102 SER A C 1
ATOM 820 O O . SER A 1 102 ? 8.905 8.919 6.561 1.00 93.31 102 SER A O 1
ATOM 822 N N . SER A 1 103 ? 8.247 8.109 8.544 1.00 91.94 103 SER A N 1
ATOM 823 C CA . SER A 1 103 ? 9.316 8.738 9.332 1.00 91.94 103 SER A CA 1
ATOM 824 C C . SER A 1 103 ? 10.276 7.736 9.977 1.00 91.94 103 SER A C 1
ATOM 826 O O . SER A 1 103 ? 11.343 8.118 10.455 1.00 91.94 103 SER A O 1
ATOM 828 N N . ASN A 1 104 ? 9.903 6.458 10.001 1.00 94.25 104 ASN A N 1
ATOM 829 C CA . ASN A 1 104 ? 10.541 5.401 10.775 1.00 94.25 104 ASN A CA 1
ATOM 830 C C . ASN A 1 104 ? 10.481 4.025 10.071 1.00 94.25 104 ASN A C 1
ATOM 832 O O . ASN A 1 104 ? 10.614 2.976 10.714 1.00 94.25 104 ASN A O 1
ATOM 836 N N . LEU A 1 105 ? 10.296 4.000 8.747 1.00 94.94 105 LEU A N 1
ATOM 837 C CA . LEU A 1 105 ? 10.534 2.790 7.960 1.00 94.94 105 LEU A CA 1
ATOM 838 C C . LEU A 1 105 ? 11.985 2.339 8.099 1.00 94.94 105 LEU A C 1
ATOM 840 O O . LEU A 1 105 ? 12.912 3.146 8.194 1.00 94.94 105 LEU A O 1
ATOM 844 N N . SER A 1 106 ? 12.180 1.025 8.078 1.00 96.31 106 SER A N 1
ATOM 845 C CA . SER A 1 106 ? 13.505 0.430 8.101 1.00 96.31 106 SER A CA 1
ATOM 846 C C . SER A 1 106 ? 14.342 0.935 6.927 1.00 96.31 106 SER A C 1
ATOM 848 O O . SER A 1 106 ? 13.838 1.244 5.840 1.00 96.31 106 SER A O 1
ATOM 850 N N . VAL A 1 107 ? 15.651 1.003 7.160 1.00 96.69 107 VAL A N 1
ATOM 851 C CA . VAL A 1 107 ? 16.624 1.408 6.142 1.00 96.69 107 VAL A CA 1
ATOM 852 C C . VAL A 1 107 ? 16.558 0.473 4.933 1.00 96.69 107 VAL A C 1
ATOM 854 O O . VAL A 1 107 ? 16.635 0.945 3.805 1.00 96.69 107 VAL A O 1
ATOM 857 N N . ASP A 1 108 ? 16.334 -0.825 5.153 1.00 96.25 108 ASP A N 1
ATOM 858 C CA . ASP A 1 108 ? 16.229 -1.811 4.075 1.00 96.25 108 ASP A CA 1
ATOM 859 C C . ASP A 1 108 ? 15.018 -1.542 3.170 1.00 96.25 108 ASP A C 1
ATOM 861 O O . ASP A 1 108 ? 15.155 -1.541 1.947 1.00 96.25 108 ASP A O 1
ATOM 865 N N . PHE A 1 109 ? 13.848 -1.243 3.750 1.00 97.69 109 PHE A N 1
ATOM 866 C CA . PHE A 1 109 ? 12.663 -0.874 2.966 1.00 97.69 109 PHE A CA 1
ATOM 867 C C . PHE A 1 109 ? 12.876 0.439 2.223 1.00 97.69 109 PHE A C 1
ATOM 869 O O . PHE A 1 109 ? 12.599 0.528 1.031 1.00 97.69 109 PHE A O 1
ATOM 876 N N . THR A 1 110 ? 13.408 1.445 2.912 1.00 97.69 110 THR A N 1
ATOM 877 C CA . THR A 1 110 ? 13.639 2.771 2.335 1.00 97.69 110 THR A CA 1
ATOM 878 C C . THR A 1 110 ? 14.605 2.711 1.153 1.00 97.69 110 THR A C 1
ATOM 880 O O . THR A 1 110 ? 14.294 3.222 0.081 1.00 97.69 110 THR A O 1
ATOM 883 N N . ASN A 1 111 ? 15.744 2.033 1.311 1.00 98.31 111 ASN A N 1
ATOM 884 C CA . ASN A 1 111 ? 16.742 1.904 0.252 1.00 98.31 111 ASN A CA 1
ATOM 885 C C . ASN A 1 111 ? 16.189 1.163 -0.967 1.00 98.31 111 ASN A C 1
ATOM 887 O O . ASN A 1 111 ? 16.463 1.567 -2.094 1.00 98.31 111 ASN A O 1
ATOM 891 N N . PHE A 1 112 ? 15.406 0.102 -0.749 1.00 98.56 112 PHE A N 1
ATOM 892 C CA . PHE A 1 112 ? 14.791 -0.627 -1.852 1.00 98.56 112 PHE A CA 1
ATOM 893 C C . PHE A 1 112 ? 13.787 0.240 -2.616 1.00 98.56 112 PHE A C 1
ATOM 895 O O . PHE A 1 112 ? 13.804 0.244 -3.840 1.00 98.56 112 PHE A O 1
ATOM 902 N N . ILE A 1 113 ? 12.943 1.003 -1.915 1.00 98.56 113 ILE A N 1
ATOM 903 C CA . ILE A 1 113 ? 11.936 1.864 -2.555 1.00 98.56 113 ILE A CA 1
ATOM 904 C C . ILE A 1 113 ? 12.596 2.983 -3.366 1.00 98.56 113 ILE A C 1
ATOM 906 O O . ILE A 1 113 ? 12.150 3.252 -4.475 1.00 98.56 113 ILE A O 1
ATOM 910 N N . ILE A 1 114 ? 13.663 3.599 -2.848 1.00 98.19 114 ILE A N 1
ATOM 911 C CA . ILE A 1 114 ? 14.430 4.620 -3.582 1.00 98.19 114 ILE A CA 1
ATOM 912 C C . ILE A 1 114 ? 15.033 4.019 -4.853 1.00 98.19 114 ILE A C 1
ATOM 914 O O . ILE A 1 114 ? 14.868 4.574 -5.933 1.00 98.19 114 ILE A O 1
ATOM 918 N N . TRP A 1 115 ? 15.685 2.859 -4.734 1.00 98.50 115 TRP A N 1
ATOM 919 C CA . TRP A 1 115 ? 16.226 2.161 -5.898 1.00 98.50 115 TRP A CA 1
ATOM 920 C C . TRP A 1 115 ? 15.130 1.826 -6.920 1.00 98.50 115 TRP A C 1
ATOM 922 O O . TRP A 1 115 ? 15.316 2.048 -8.109 1.00 98.50 115 TRP A O 1
ATOM 932 N N . LEU A 1 116 ? 13.973 1.341 -6.466 1.00 98.38 116 LEU A N 1
ATOM 933 C CA . LEU A 1 116 ? 12.852 0.981 -7.333 1.00 98.38 116 LEU A CA 1
ATOM 934 C C . LEU A 1 116 ? 12.280 2.194 -8.089 1.00 98.38 116 LEU A C 1
ATOM 936 O O . LEU A 1 116 ? 11.913 2.060 -9.256 1.00 98.38 116 LEU A O 1
ATOM 940 N N . ASP A 1 117 ? 12.211 3.361 -7.442 1.00 98.44 117 ASP A N 1
ATOM 941 C CA . ASP A 1 117 ? 11.790 4.624 -8.067 1.00 98.44 117 ASP A CA 1
ATOM 942 C C . ASP A 1 117 ? 12.779 5.060 -9.162 1.00 98.44 117 ASP A C 1
ATOM 944 O O . ASP A 1 117 ? 12.378 5.374 -10.287 1.00 98.44 117 ASP A O 1
ATOM 948 N N . ASP A 1 118 ? 14.083 4.964 -8.877 1.00 98.19 118 ASP A N 1
ATOM 949 C CA . ASP A 1 118 ? 15.140 5.216 -9.860 1.00 98.19 118 ASP A CA 1
ATOM 950 C C . ASP A 1 118 ? 15.035 4.252 -11.059 1.00 98.19 118 ASP A C 1
ATOM 952 O O . ASP A 1 118 ? 15.107 4.683 -12.214 1.00 98.19 118 ASP A O 1
ATOM 956 N N . GLU A 1 119 ? 14.828 2.950 -10.821 1.00 98.38 119 GLU A N 1
ATOM 957 C CA . GLU A 1 119 ? 14.627 1.969 -11.898 1.00 98.38 119 GLU A CA 1
ATOM 958 C C . GLU A 1 119 ? 13.387 2.297 -12.735 1.00 98.38 119 GLU A C 1
ATOM 960 O O . GLU A 1 119 ? 13.463 2.300 -13.964 1.00 98.38 119 GLU A O 1
ATOM 965 N N . ALA A 1 120 ? 12.257 2.621 -12.100 1.00 98.12 120 ALA A N 1
ATOM 966 C CA . ALA A 1 120 ? 11.025 2.972 -12.802 1.00 98.12 120 ALA A CA 1
ATOM 967 C C . ALA A 1 120 ? 11.203 4.209 -13.696 1.00 98.12 120 ALA A C 1
ATOM 969 O O . ALA A 1 120 ? 10.699 4.232 -14.825 1.00 98.12 120 ALA A O 1
ATOM 970 N N . CYS A 1 121 ? 11.960 5.207 -13.235 1.00 98.12 121 CYS A N 1
ATOM 971 C CA . CYS A 1 121 ? 12.325 6.374 -14.033 1.00 98.12 121 CYS A CA 1
ATOM 972 C C . CYS A 1 121 ? 13.145 5.970 -15.271 1.00 98.12 121 CYS A C 1
ATOM 974 O O . CYS A 1 121 ? 12.760 6.276 -16.401 1.00 98.12 121 CYS A O 1
ATOM 976 N N . LEU A 1 122 ? 14.213 5.188 -15.083 1.00 98.31 122 LEU A N 1
ATOM 977 C CA . LEU A 1 122 ? 15.082 4.734 -16.175 1.00 98.31 122 LEU A CA 1
ATOM 978 C C . LEU A 1 122 ? 14.353 3.844 -17.194 1.00 98.31 122 LEU A C 1
ATOM 980 O O . LEU A 1 122 ? 14.642 3.919 -18.390 1.00 98.31 122 LEU A O 1
ATOM 984 N N . ILE A 1 123 ? 13.406 3.015 -16.751 1.00 98.38 123 ILE A N 1
ATOM 985 C CA . ILE A 1 123 ? 12.562 2.203 -17.641 1.00 98.38 123 ILE A CA 1
ATOM 986 C C . ILE A 1 123 ? 11.615 3.103 -18.439 1.00 98.38 123 ILE A C 1
ATOM 988 O O . ILE A 1 123 ? 11.480 2.937 -19.650 1.00 98.38 123 ILE A O 1
ATOM 992 N N . THR A 1 124 ? 10.997 4.095 -17.793 1.00 97.31 124 THR A N 1
ATOM 993 C CA . THR A 1 124 ? 10.104 5.058 -18.462 1.00 97.31 124 THR A CA 1
ATOM 994 C C . THR A 1 124 ? 10.841 5.863 -19.536 1.00 97.31 124 THR A C 1
ATOM 996 O O . THR A 1 124 ? 10.281 6.153 -20.593 1.00 97.31 124 THR A O 1
ATOM 999 N N . GLU A 1 125 ? 12.114 6.185 -19.301 1.00 97.56 125 GLU A N 1
ATOM 1000 C CA . GLU A 1 125 ? 12.992 6.854 -20.270 1.00 97.56 125 GLU A CA 1
ATOM 1001 C C . GLU A 1 125 ? 13.536 5.916 -21.367 1.00 97.56 125 GLU A C 1
ATOM 1003 O O . GLU A 1 125 ? 14.201 6.376 -22.297 1.00 97.56 125 GLU A O 1
ATOM 1008 N N . GLY A 1 126 ? 13.258 4.610 -21.291 1.00 96.69 126 GLY A N 1
ATOM 1009 C CA . GLY A 1 126 ? 13.747 3.604 -22.239 1.00 96.69 126 GLY A CA 1
ATOM 1010 C C . GLY A 1 126 ? 15.245 3.307 -22.115 1.00 96.69 126 GLY A C 1
ATOM 1011 O O . GLY A 1 126 ? 15.857 2.826 -23.068 1.00 96.69 126 GLY A O 1
ATOM 1012 N N . ILE A 1 127 ? 15.853 3.622 -20.968 1.00 97.69 127 ILE A N 1
ATOM 1013 C CA . ILE A 1 127 ? 17.272 3.370 -20.672 1.00 97.69 127 ILE A CA 1
ATOM 1014 C C . ILE A 1 127 ? 17.476 1.942 -20.154 1.00 97.69 127 ILE A C 1
ATOM 1016 O O . ILE A 1 127 ? 18.523 1.338 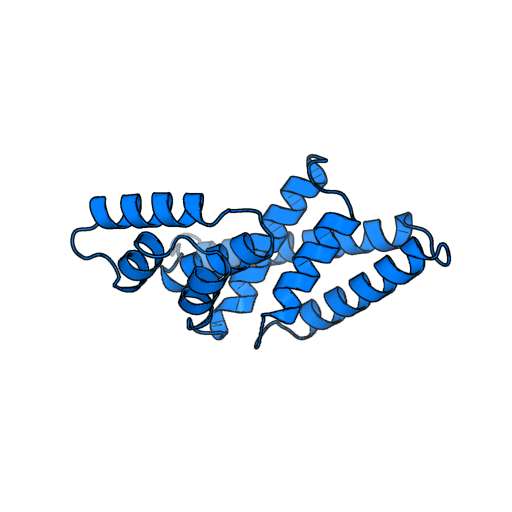-20.399 1.00 97.69 127 ILE A O 1
ATOM 1020 N N . LYS A 1 128 ? 16.490 1.406 -19.429 1.00 96.81 128 LYS A N 1
ATOM 1021 C CA . LYS A 1 128 ? 16.516 0.065 -18.837 1.00 96.81 128 LYS A CA 1
ATOM 1022 C C . LYS A 1 128 ? 15.289 -0.756 -19.218 1.00 96.81 128 LYS A C 1
ATOM 1024 O O . LYS A 1 128 ? 14.239 -0.213 -19.544 1.00 96.81 128 LYS A O 1
ATOM 1029 N N . GLU A 1 129 ? 15.447 -2.072 -19.136 1.00 95.94 129 GLU A N 1
ATOM 1030 C CA . GLU A 1 129 ? 14.387 -3.051 -19.375 1.00 95.94 129 GLU A CA 1
ATOM 1031 C C . GLU A 1 129 ? 13.586 -3.332 -18.096 1.00 95.94 129 GLU A C 1
ATOM 1033 O O . GLU A 1 129 ? 14.143 -3.341 -16.997 1.00 95.94 129 GLU A O 1
ATOM 1038 N N . LEU A 1 130 ? 12.289 -3.608 -18.255 1.00 97.19 130 LEU A N 1
ATOM 1039 C CA . LEU A 1 130 ? 11.353 -3.844 -17.149 1.00 97.19 130 LEU A CA 1
ATOM 1040 C C . LEU A 1 130 ? 11.629 -5.146 -16.380 1.00 97.19 130 LEU A C 1
ATOM 1042 O O . LEU A 1 130 ? 11.555 -5.155 -15.154 1.00 97.19 130 LEU A O 1
ATOM 1046 N N . GLU A 1 131 ? 11.957 -6.224 -17.096 1.00 97.06 131 GLU A N 1
ATOM 1047 C CA . GLU A 1 131 ? 11.983 -7.601 -16.572 1.00 97.06 131 GLU A CA 1
ATOM 1048 C C . GLU A 1 131 ? 12.837 -7.742 -15.301 1.00 97.06 131 GLU A C 1
ATOM 1050 O O . GLU A 1 131 ? 12.385 -8.287 -14.298 1.00 97.06 131 GLU A O 1
ATOM 1055 N N . THR A 1 132 ? 14.043 -7.165 -15.293 1.00 94.81 132 THR A N 1
ATOM 1056 C CA . THR A 1 132 ? 14.948 -7.244 -14.135 1.00 94.81 132 THR A CA 1
ATOM 1057 C C . THR A 1 132 ? 14.378 -6.541 -12.898 1.00 94.81 132 THR A C 1
ATOM 1059 O O . THR A 1 132 ? 14.441 -7.083 -11.795 1.00 94.81 132 THR A O 1
ATOM 1062 N N . ALA A 1 133 ? 13.825 -5.335 -13.061 1.00 97.50 133 ALA A N 1
ATOM 1063 C CA . ALA A 1 133 ? 13.273 -4.573 -11.940 1.00 97.50 133 ALA A CA 1
ATOM 1064 C C . ALA A 1 133 ? 11.994 -5.226 -11.396 1.00 97.50 133 ALA A C 1
ATOM 1066 O O . ALA A 1 133 ? 11.745 -5.216 -10.189 1.00 97.50 133 ALA A O 1
ATOM 1067 N N . GLU A 1 134 ? 11.205 -5.826 -12.283 1.00 97.81 134 GLU A N 1
ATOM 1068 C CA . GLU A 1 134 ? 10.005 -6.578 -11.940 1.00 97.81 134 GLU A CA 1
ATOM 1069 C C . GLU A 1 134 ? 10.332 -7.832 -11.112 1.00 97.81 134 GLU A C 1
ATOM 1071 O O . GLU A 1 134 ? 9.741 -8.040 -10.048 1.00 97.81 134 GLU A O 1
ATOM 1076 N N . ASP A 1 135 ? 11.342 -8.605 -11.517 1.00 97.94 135 ASP A N 1
ATOM 1077 C CA . ASP A 1 135 ? 11.837 -9.760 -10.759 1.00 97.94 135 ASP A CA 1
ATOM 1078 C C . ASP A 1 135 ? 12.317 -9.376 -9.351 1.00 97.94 135 ASP A C 1
ATOM 1080 O O . ASP A 1 135 ? 12.036 -10.075 -8.368 1.00 97.94 135 ASP A O 1
ATOM 1084 N N . ASP A 1 136 ? 13.038 -8.260 -9.230 1.00 98.19 136 ASP A N 1
ATOM 1085 C CA . ASP A 1 136 ? 13.533 -7.770 -7.943 1.00 98.19 136 ASP A CA 1
ATOM 1086 C C . ASP A 1 136 ? 12.400 -7.234 -7.053 1.00 98.19 136 ASP A C 1
ATOM 1088 O O . ASP A 1 136 ? 12.402 -7.503 -5.847 1.00 98.19 136 ASP A O 1
ATOM 1092 N N . LEU A 1 137 ? 11.388 -6.568 -7.624 1.00 98.50 137 LEU A N 1
ATOM 1093 C CA . LEU A 1 137 ? 10.163 -6.180 -6.913 1.00 98.50 137 LEU A CA 1
ATOM 1094 C C . LEU A 1 137 ? 9.441 -7.403 -6.342 1.00 98.50 137 LEU A C 1
ATOM 1096 O O . LEU A 1 137 ? 9.112 -7.434 -5.151 1.00 98.50 137 LEU A O 1
ATOM 1100 N N . ILE A 1 138 ? 9.219 -8.428 -7.165 1.00 98.19 138 ILE A N 1
ATOM 1101 C CA . ILE A 1 138 ? 8.555 -9.665 -6.739 1.00 98.19 138 ILE A CA 1
ATOM 1102 C C . ILE A 1 138 ? 9.362 -10.335 -5.626 1.00 98.19 138 ILE A C 1
ATOM 1104 O O . ILE A 1 138 ? 8.801 -10.703 -4.589 1.00 98.19 138 ILE A O 1
ATOM 1108 N N . ARG A 1 139 ? 10.685 -10.452 -5.792 1.00 98.44 139 ARG A N 1
ATOM 1109 C CA . ARG A 1 139 ? 11.572 -11.054 -4.786 1.00 98.44 139 ARG A CA 1
ATOM 1110 C C . ARG A 1 139 ? 11.526 -10.296 -3.463 1.00 98.44 139 ARG A C 1
ATOM 1112 O O . ARG A 1 139 ? 11.452 -10.927 -2.409 1.00 98.44 139 ARG A O 1
ATOM 1119 N N . PHE A 1 140 ? 11.544 -8.967 -3.504 1.00 98.50 140 PHE A N 1
ATOM 1120 C CA . PHE A 1 140 ? 11.449 -8.125 -2.315 1.00 98.50 140 PHE A CA 1
ATOM 1121 C C . PHE A 1 140 ? 10.131 -8.349 -1.563 1.00 98.50 140 PHE A C 1
ATOM 1123 O O . PHE A 1 140 ? 10.135 -8.634 -0.362 1.00 98.50 140 PHE A O 1
ATOM 1130 N N . LEU A 1 141 ? 8.999 -8.301 -2.271 1.00 98.25 141 LEU A N 1
ATOM 1131 C CA . LEU A 1 141 ? 7.676 -8.494 -1.674 1.00 98.25 141 LEU A CA 1
ATOM 1132 C C . LEU A 1 141 ? 7.471 -9.919 -1.134 1.00 98.25 141 LEU A C 1
ATOM 1134 O O . LEU A 1 141 ? 6.876 -10.100 -0.066 1.00 98.25 141 LEU A O 1
ATOM 1138 N N . LEU A 1 142 ? 7.990 -10.937 -1.827 1.00 97.94 142 LEU A N 1
ATOM 1139 C CA . LEU A 1 142 ? 7.996 -12.317 -1.333 1.00 97.94 142 LEU A CA 1
ATOM 1140 C C . LEU A 1 142 ? 8.851 -12.456 -0.072 1.00 97.94 142 LEU A C 1
ATOM 1142 O O . LEU A 1 142 ? 8.402 -13.068 0.897 1.00 97.94 142 LEU A O 1
ATOM 1146 N N . GLY A 1 143 ? 10.031 -11.831 -0.037 1.00 97.88 143 GLY A N 1
ATOM 1147 C CA . GLY A 1 143 ? 10.893 -11.813 1.146 1.00 97.88 143 GLY A CA 1
ATOM 1148 C C . GLY A 1 143 ? 10.194 -11.221 2.373 1.00 97.88 143 GLY A C 1
ATOM 1149 O O . GLY A 1 143 ? 10.281 -11.779 3.469 1.00 97.88 143 GLY A O 1
ATOM 1150 N N . ILE A 1 144 ? 9.426 -10.141 2.193 1.00 97.50 144 ILE A N 1
ATOM 1151 C CA . ILE A 1 144 ? 8.578 -9.565 3.251 1.00 97.50 144 ILE A CA 1
ATOM 1152 C C . ILE A 1 144 ? 7.545 -10.583 3.744 1.00 97.50 144 ILE A C 1
ATOM 1154 O O . ILE A 1 144 ? 7.443 -10.824 4.949 1.00 97.50 144 ILE A O 1
ATOM 1158 N N . LYS A 1 145 ? 6.795 -11.201 2.825 1.00 96.56 145 LYS A N 1
ATOM 1159 C CA . LYS A 1 145 ? 5.758 -12.192 3.149 1.00 96.56 145 LYS A CA 1
ATOM 1160 C C . LYS A 1 145 ? 6.329 -13.382 3.922 1.00 96.56 145 LYS A C 1
ATOM 1162 O O . LYS A 1 145 ? 5.750 -13.801 4.922 1.00 96.56 145 LYS A O 1
ATOM 1167 N N . GLU A 1 146 ? 7.468 -13.913 3.489 1.00 95.25 146 GLU A N 1
ATOM 1168 C CA . GLU A 1 146 ? 8.140 -15.031 4.153 1.00 95.25 146 GLU A CA 1
ATOM 1169 C C . GLU A 1 146 ? 8.608 -14.673 5.565 1.00 95.25 146 GLU A C 1
ATOM 1171 O O . GLU A 1 146 ? 8.388 -15.442 6.502 1.00 95.25 146 GLU A O 1
ATOM 1176 N N . ASN A 1 147 ? 9.227 -13.504 5.740 1.00 92.94 147 ASN A N 1
ATOM 1177 C CA . ASN A 1 147 ? 9.678 -13.040 7.052 1.00 92.94 147 ASN A CA 1
ATOM 1178 C C . ASN A 1 147 ? 8.502 -12.792 8.004 1.00 92.94 147 ASN A C 1
ATOM 1180 O O . ASN A 1 147 ? 8.583 -13.139 9.185 1.00 92.94 147 ASN A O 1
ATOM 1184 N N . HIS A 1 148 ? 7.395 -12.257 7.485 1.00 92.00 148 HIS A N 1
ATOM 1185 C CA . HIS A 1 148 ? 6.164 -12.076 8.244 1.00 92.00 148 HIS A CA 1
ATOM 1186 C C . HIS A 1 148 ? 5.593 -13.414 8.722 1.00 92.00 148 HIS A C 1
ATOM 1188 O O . HIS A 1 148 ? 5.355 -13.581 9.919 1.00 92.00 148 HIS A O 1
ATOM 1194 N N . ASN A 1 149 ? 5.469 -14.399 7.828 1.00 89.69 149 ASN A N 1
ATOM 1195 C CA . ASN A 1 149 ? 4.975 -15.732 8.178 1.00 89.69 149 ASN A CA 1
ATOM 1196 C C . ASN A 1 149 ? 5.855 -16.424 9.226 1.00 89.69 149 ASN A C 1
ATOM 1198 O O . ASN A 1 149 ? 5.333 -16.951 10.205 1.00 89.69 149 ASN A O 1
ATOM 1202 N N . LYS A 1 150 ? 7.186 -16.352 9.085 1.00 88.94 150 LYS A N 1
ATOM 1203 C CA . LYS A 1 150 ? 8.116 -16.915 10.077 1.00 88.94 150 LYS A CA 1
ATOM 1204 C C . LYS A 1 150 ? 7.888 -16.319 11.465 1.00 88.94 150 LYS A C 1
ATOM 1206 O O . LYS A 1 150 ? 7.857 -17.055 12.444 1.00 88.94 150 LYS A O 1
ATOM 1211 N N . ARG A 1 151 ? 7.702 -14.997 11.581 1.00 88.25 151 ARG A N 1
ATOM 1212 C CA . ARG A 1 151 ? 7.428 -14.356 12.883 1.00 88.25 151 ARG A CA 1
ATOM 1213 C C . ARG A 1 151 ? 6.132 -14.855 13.522 1.00 88.25 151 ARG A C 1
ATOM 1215 O O . ARG A 1 151 ? 6.121 -15.040 14.736 1.00 88.25 151 ARG A O 1
ATOM 1222 N N . LEU A 1 152 ? 5.086 -15.094 12.731 1.00 83.50 152 LEU A N 1
ATOM 1223 C CA . LEU A 1 152 ? 3.830 -15.666 13.227 1.00 83.50 152 LEU A CA 1
ATOM 1224 C C . LEU A 1 152 ? 4.033 -17.100 13.736 1.00 83.50 152 LEU A C 1
ATOM 1226 O O . LEU A 1 152 ? 3.640 -17.406 14.857 1.00 83.50 152 LEU A O 1
ATOM 1230 N N . GLU A 1 153 ? 4.741 -17.941 12.977 1.00 81.00 153 GLU A N 1
ATOM 1231 C CA . GLU A 1 153 ? 5.072 -19.313 13.394 1.00 81.00 153 GLU A CA 1
ATOM 1232 C C . GLU A 1 153 ? 5.866 -19.344 14.710 1.00 81.00 153 GLU A C 1
ATOM 1234 O O . GLU A 1 153 ? 5.583 -20.154 15.596 1.00 81.00 153 GLU A O 1
ATOM 1239 N N . PHE A 1 154 ? 6.832 -18.433 14.879 1.00 74.12 154 PHE A N 1
ATOM 1240 C CA . PHE A 1 154 ? 7.560 -18.298 16.141 1.00 74.12 154 PHE A CA 1
ATOM 1241 C C . PHE A 1 154 ? 6.634 -17.873 17.291 1.00 74.12 154 PHE A C 1
ATOM 1243 O O . PHE A 1 154 ? 6.709 -18.459 18.368 1.00 74.12 154 PHE A O 1
ATOM 1250 N N . GLN A 1 155 ? 5.745 -16.897 17.091 1.00 73.06 155 GLN A N 1
ATOM 1251 C CA . GLN A 1 155 ? 4.802 -16.450 18.128 1.00 73.06 155 GLN A CA 1
ATOM 1252 C C . GLN A 1 155 ? 3.831 -17.557 18.562 1.00 73.06 155 GLN A C 1
ATOM 1254 O O . GLN A 1 155 ? 3.578 -17.713 19.761 1.00 73.06 155 GLN A O 1
ATOM 1259 N N . ASP A 1 156 ? 3.350 -18.369 17.623 1.00 69.69 156 ASP A N 1
ATOM 1260 C CA . ASP A 1 156 ? 2.486 -19.518 17.910 1.00 69.69 156 ASP A CA 1
ATOM 1261 C C . ASP A 1 156 ? 3.231 -20.616 18.685 1.00 69.69 156 ASP A C 1
ATOM 1263 O O . ASP A 1 156 ? 2.685 -21.192 19.633 1.00 69.69 156 ASP A O 1
ATOM 1267 N N . ALA A 1 157 ? 4.506 -20.860 18.358 1.00 66.38 157 ALA A N 1
ATOM 1268 C CA . ALA A 1 157 ? 5.345 -21.826 19.068 1.00 66.38 157 ALA A CA 1
ATOM 1269 C C . ALA A 1 157 ? 5.581 -21.446 20.544 1.00 66.38 157 ALA A C 1
ATOM 1271 O O . ALA A 1 157 ? 5.629 -22.327 21.402 1.00 66.38 157 ALA A O 1
ATOM 1272 N N . PHE A 1 158 ? 5.678 -20.150 20.865 1.00 59.44 158 PHE A N 1
ATOM 1273 C CA . PHE A 1 158 ? 5.831 -19.670 22.249 1.00 59.44 158 PHE A CA 1
ATOM 1274 C C . PHE A 1 158 ? 4.503 -19.494 22.999 1.00 59.44 158 PHE A C 1
ATOM 1276 O O . PHE A 1 158 ? 4.497 -19.452 24.230 1.00 59.44 158 PHE A O 1
ATOM 1283 N N . SER A 1 159 ? 3.379 -19.429 22.282 1.00 59.25 159 SER A N 1
ATOM 1284 C CA . SER A 1 159 ? 2.038 -19.299 22.869 1.00 59.25 159 SER A CA 1
ATOM 1285 C C . SER A 1 159 ? 1.403 -20.651 23.228 1.00 59.25 159 SER A C 1
ATOM 1287 O O . SER A 1 159 ? 0.374 -20.687 23.904 1.00 59.25 159 SER A O 1
ATOM 1289 N N . ASN A 1 160 ? 2.014 -21.773 22.821 1.00 52.59 160 ASN A N 1
ATOM 1290 C CA . ASN A 1 160 ? 1.511 -23.123 23.071 1.00 52.59 160 ASN A CA 1
ATOM 1291 C C . ASN A 1 160 ? 2.448 -23.935 24.000 1.00 52.59 160 ASN A C 1
ATOM 1293 O O . ASN A 1 160 ? 3.400 -24.562 23.527 1.00 52.59 160 ASN A O 1
ATOM 1297 N N . PRO A 1 161 ? 2.178 -24.011 25.321 1.00 53.69 161 PRO A N 1
ATOM 1298 C CA . PRO A 1 161 ? 3.031 -24.728 26.280 1.00 53.69 161 PRO A CA 1
ATOM 1299 C C . PRO A 1 161 ? 3.081 -26.256 26.078 1.00 53.69 161 PRO A C 1
ATOM 1301 O O . PRO A 1 161 ? 3.827 -26.939 26.779 1.00 53.69 161 PRO A O 1
ATOM 1304 N N . ASN A 1 162 ? 2.324 -26.810 25.124 1.00 56.72 162 ASN A N 1
ATOM 1305 C CA . ASN A 1 162 ? 2.299 -28.244 24.823 1.00 56.72 162 ASN A CA 1
ATOM 1306 C C . ASN A 1 162 ? 3.248 -28.683 23.693 1.00 56.72 162 ASN A C 1
ATOM 1308 O O . ASN A 1 162 ? 3.299 -29.875 23.402 1.00 56.72 162 ASN A O 1
ATOM 1312 N N . LEU A 1 163 ? 4.004 -27.769 23.071 1.00 53.56 163 LEU A N 1
ATOM 1313 C CA . LEU A 1 163 ? 4.988 -28.100 22.023 1.00 53.56 163 LEU A CA 1
ATOM 1314 C C . LEU A 1 163 ? 6.451 -28.063 22.507 1.00 53.56 163 LEU A C 1
ATOM 1316 O O . LEU A 1 163 ? 7.360 -28.334 21.731 1.00 53.56 163 LEU A O 1
ATOM 1320 N N . ALA A 1 164 ? 6.689 -27.777 23.793 1.00 46.03 164 ALA A N 1
ATOM 1321 C CA . ALA A 1 164 ? 8.022 -27.727 24.404 1.00 46.03 164 ALA A CA 1
ATOM 1322 C C . ALA A 1 164 ? 8.417 -29.031 25.137 1.00 46.03 164 ALA A C 1
ATOM 1324 O O . ALA A 1 164 ? 9.036 -28.980 26.204 1.00 46.03 164 ALA A O 1
ATOM 1325 N N . ARG A 1 165 ? 8.034 -30.199 24.606 1.00 45.06 165 ARG A N 1
ATOM 1326 C CA . ARG A 1 165 ? 8.474 -31.511 25.113 1.00 45.06 165 ARG A CA 1
ATOM 1327 C C . ARG A 1 165 ? 8.979 -32.411 24.002 1.00 45.06 165 ARG A C 1
ATOM 1329 O O . ARG A 1 165 ? 8.240 -32.568 23.010 1.00 45.06 165 ARG A O 1
#

Foldseek 3Di:
DDPLLVLLLVLLCLLLVVDALVNQLVVLVVQVVVDPDRDPLSVQSVVDSDSVSSNVSSLVGDLVSLQVSLLVVLLVLLVCVVVVNDDLVSSLSSLVSSLVSHDDHDPVSNVLSVVLVVVVVCVVVVNDDDPVSVVVSNVVSVVSVVVVVVVVVVVVCVVDPVNPD